Protein AF-A0AAW9BQ89-F1 (afdb_monomer_lite)

Radius of gyration: 13.82 Å; chains: 1; bounding box: 28×19×35 Å

pLDDT: mean 88.36, std 10.84, range [61.28, 97.25]

Foldseek 3Di:
DKDKDKDFDDWDDPPPPPFIKTKIKIWIGDPPDPDIDIKIFIWDAPDPPGDTDTPDMD

Structure (mmCIF, N/CA/C/O backbone):
data_AF-A0AAW9BQ89-F1
#
_entry.id   AF-A0AAW9BQ89-F1
#
loop_
_atom_site.group_PDB
_atom_site.id
_atom_site.type_symbol
_atom_site.label_atom_id
_atom_site.label_alt_id
_atom_site.label_comp_id
_atom_site.label_asym_id
_atom_site.label_entity_id
_atom_site.label_seq_id
_atom_site.pdbx_PDB_ins_code
_atom_site.Cartn_x
_atom_site.Cartn_y
_atom_site.Cartn_z
_atom_site.occupancy
_atom_site.B_iso_or_equiv
_atom_site.auth_seq_id
_atom_site.auth_comp_id
_atom_site.auth_asym_id
_atom_site.auth_atom_id
_atom_site.pdbx_PDB_model_num
ATOM 1 N N . GLY A 1 1 ? 14.833 10.762 -20.622 1.00 64.50 1 GLY A N 1
ATOM 2 C CA . GLY A 1 1 ? 13.879 11.034 -19.528 1.00 64.50 1 GLY A CA 1
ATOM 3 C C . GLY A 1 1 ? 13.219 9.736 -19.117 1.00 64.50 1 GLY A C 1
ATOM 4 O O . GLY A 1 1 ? 13.128 8.842 -19.950 1.00 64.50 1 GLY A O 1
ATOM 5 N N . GLY A 1 2 ? 12.817 9.599 -17.859 1.00 74.94 2 GLY A N 1
ATOM 6 C CA . GLY A 1 2 ? 11.961 8.496 -17.412 1.00 74.94 2 GLY A CA 1
ATOM 7 C C . GLY A 1 2 ? 10.538 8.998 -17.203 1.00 74.94 2 GLY A C 1
ATOM 8 O O . GLY A 1 2 ? 10.354 10.185 -16.937 1.00 74.94 2 GLY A O 1
ATOM 9 N N . PHE A 1 3 ? 9.553 8.119 -17.334 1.00 80.19 3 PHE A N 1
ATOM 10 C CA . PHE A 1 3 ? 8.187 8.385 -16.900 1.00 80.19 3 PHE A CA 1
ATOM 11 C C . PHE A 1 3 ? 7.784 7.365 -15.837 1.00 80.19 3 PHE A C 1
ATOM 13 O O . PHE A 1 3 ? 8.270 6.230 -15.826 1.00 80.19 3 PHE A O 1
ATOM 20 N N . GLN A 1 4 ? 6.932 7.809 -14.918 1.00 84.19 4 GLN A N 1
ATOM 21 C CA . GLN A 1 4 ? 6.327 6.970 -13.894 1.00 84.19 4 GLN A CA 1
ATOM 22 C C . GLN A 1 4 ? 4.823 6.970 -14.117 1.00 84.19 4 GLN A C 1
ATOM 24 O O . GLN A 1 4 ? 4.222 8.039 -14.231 1.00 84.19 4 GLN A O 1
ATOM 29 N N . VAL A 1 5 ? 4.236 5.783 -14.185 1.00 88.88 5 VAL A N 1
ATOM 30 C CA . VAL A 1 5 ? 2.785 5.600 -14.202 1.00 88.88 5 VAL A CA 1
ATOM 31 C C . VAL A 1 5 ? 2.389 5.029 -12.852 1.00 88.88 5 VAL A C 1
ATOM 33 O O . VAL A 1 5 ? 3.027 4.098 -12.367 1.00 88.88 5 VAL A O 1
ATOM 36 N N . ILE A 1 6 ? 1.370 5.617 -12.233 1.00 91.94 6 ILE A N 1
ATOM 37 C CA . ILE A 1 6 ? 0.767 5.103 -11.005 1.00 91.94 6 ILE A CA 1
ATOM 38 C C . ILE A 1 6 ? -0.691 4.805 -11.322 1.00 91.94 6 ILE A C 1
ATOM 40 O O . ILE A 1 6 ? -1.428 5.699 -11.742 1.00 91.94 6 ILE A O 1
ATOM 44 N N . THR A 1 7 ? -1.095 3.561 -11.103 1.00 94.06 7 THR A N 1
ATOM 45 C CA . THR A 1 7 ? -2.440 3.067 -11.387 1.00 94.06 7 THR A CA 1
ATOM 46 C C . THR A 1 7 ? -3.079 2.592 -10.093 1.00 94.06 7 THR A C 1
ATOM 48 O O . THR A 1 7 ? -2.477 1.817 -9.356 1.00 94.06 7 THR A O 1
ATOM 51 N N . VAL A 1 8 ? -4.307 3.034 -9.814 1.00 94.94 8 VAL A N 1
ATOM 52 C CA . VAL A 1 8 ? -5.127 2.449 -8.745 1.00 94.94 8 VAL A CA 1
ATOM 53 C C . VAL A 1 8 ? -5.777 1.185 -9.291 1.00 94.94 8 VAL A C 1
ATOM 55 O O . VAL A 1 8 ? -6.555 1.259 -10.241 1.00 94.94 8 VAL A O 1
ATOM 58 N N . VAL A 1 9 ? -5.448 0.040 -8.700 1.00 95.25 9 VAL A N 1
ATOM 59 C CA . VAL A 1 9 ? -5.894 -1.279 -9.168 1.00 95.25 9 VAL A CA 1
ATOM 60 C C . VAL A 1 9 ? -7.152 -1.726 -8.432 1.00 95.25 9 VAL A C 1
ATOM 62 O O . VAL A 1 9 ? -8.073 -2.265 -9.041 1.00 95.25 9 VAL A O 1
ATOM 65 N N . ALA A 1 10 ? -7.209 -1.484 -7.122 1.00 95.62 10 ALA A N 1
ATOM 66 C CA . ALA A 1 10 ? -8.329 -1.888 -6.283 1.00 95.62 10 ALA A CA 1
ATOM 67 C C . ALA A 1 10 ? -8.457 -1.004 -5.037 1.00 95.62 10 ALA A C 1
ATOM 69 O O . ALA A 1 10 ? -7.535 -0.279 -4.660 1.00 95.62 10 ALA A O 1
ATOM 70 N N . LYS A 1 11 ? -9.623 -1.097 -4.400 1.00 96.06 11 LYS A N 1
ATOM 71 C CA . LYS A 1 11 ? -9.946 -0.492 -3.108 1.00 96.06 11 LYS A CA 1
ATOM 72 C C . LYS A 1 11 ? -10.634 -1.536 -2.237 1.00 96.06 11 LYS A C 1
ATOM 74 O O . LYS A 1 11 ? -11.376 -2.366 -2.765 1.00 96.06 11 LYS A O 1
ATOM 79 N N . GLY A 1 12 ? -10.406 -1.483 -0.934 1.00 95.19 12 GLY A N 1
ATOM 80 C CA . GLY A 1 12 ? -10.988 -2.411 0.034 1.00 95.19 12 GLY A CA 1
ATOM 81 C C . GLY A 1 12 ? -10.421 -2.167 1.424 1.00 95.19 12 GLY A C 1
ATOM 82 O O . GLY A 1 12 ? -9.675 -1.224 1.600 1.00 95.19 12 GLY A O 1
ATOM 83 N N . ASP A 1 13 ? -10.760 -2.999 2.395 1.00 96.19 13 ASP A N 1
ATOM 84 C CA . ASP A 1 13 ? -10.157 -2.979 3.733 1.00 96.19 13 ASP A CA 1
ATOM 85 C C . ASP A 1 13 ? -9.298 -4.246 3.861 1.00 96.19 13 ASP A C 1
ATOM 87 O O . ASP A 1 13 ? -9.829 -5.352 3.994 1.00 96.19 13 ASP A O 1
ATOM 91 N N . TYR A 1 14 ? -7.982 -4.114 3.675 1.00 95.62 14 TYR A N 1
ATOM 92 C CA . TYR A 1 14 ? -7.068 -5.257 3.562 1.00 95.62 14 TYR A CA 1
ATOM 93 C C . TYR A 1 14 ? -6.446 -5.646 4.905 1.00 95.62 14 TYR A C 1
ATOM 95 O O . TYR A 1 14 ? -5.960 -6.773 5.037 1.00 95.62 14 TYR A O 1
ATOM 103 N N . ASN A 1 15 ? -6.460 -4.751 5.895 1.00 94.50 15 ASN A N 1
ATOM 104 C CA . ASN A 1 15 ? -5.998 -5.027 7.258 1.00 94.50 15 ASN A CA 1
ATOM 105 C C . ASN A 1 15 ? -7.146 -5.261 8.267 1.00 94.50 15 ASN A C 1
ATOM 107 O O . ASN A 1 15 ? -6.862 -5.610 9.415 1.00 94.50 15 ASN A O 1
ATOM 111 N N . ALA A 1 16 ? -8.405 -5.148 7.835 1.00 95.81 16 ALA A N 1
ATOM 112 C CA . ALA A 1 16 ? -9.619 -5.325 8.630 1.00 95.81 16 ALA A CA 1
ATOM 113 C C . ALA A 1 16 ? -9.755 -4.331 9.800 1.00 95.81 16 ALA A C 1
ATOM 115 O O . ALA A 1 16 ? -10.268 -4.693 10.865 1.00 95.81 16 ALA A O 1
ATOM 116 N N . ASP A 1 17 ? -9.293 -3.090 9.622 1.00 94.19 17 ASP A N 1
ATOM 117 C CA . ASP A 1 17 ? -9.404 -2.030 10.632 1.00 94.19 17 ASP A CA 1
ATOM 118 C C . ASP A 1 17 ? -10.675 -1.166 10.493 1.00 94.19 17 ASP A C 1
ATOM 120 O O . ASP A 1 17 ? -10.970 -0.342 11.366 1.00 94.19 17 ASP A O 1
ATOM 124 N N . GLY A 1 18 ? -11.474 -1.405 9.448 1.00 94.12 18 GLY A N 1
ATOM 125 C CA . GLY A 1 18 ? -12.694 -0.667 9.139 1.00 94.12 18 GLY A CA 1
ATOM 126 C C . GLY A 1 18 ? -12.477 0.590 8.291 1.00 94.12 18 GLY A C 1
ATOM 127 O O . GLY A 1 18 ? -13.433 1.350 8.104 1.00 94.12 18 GLY A O 1
ATOM 128 N N . ILE A 1 19 ? -11.266 0.831 7.782 1.00 93.31 19 ILE A N 1
ATOM 129 C CA . ILE A 1 19 ? -10.906 1.966 6.928 1.00 93.31 19 ILE A CA 1
ATOM 130 C C . ILE A 1 19 ? -10.583 1.469 5.510 1.00 93.31 19 ILE A C 1
ATOM 132 O O . ILE A 1 19 ? -9.993 0.416 5.304 1.00 93.31 19 ILE A O 1
ATOM 136 N N . GLU A 1 20 ? -10.996 2.232 4.489 1.00 95.50 20 GLU A N 1
ATOM 137 C CA . GLU A 1 20 ? -10.660 1.907 3.095 1.00 95.50 20 GLU A CA 1
ATOM 138 C C . GLU A 1 20 ? -9.163 2.137 2.816 1.00 95.50 20 GLU A C 1
ATOM 140 O O . GLU A 1 20 ? -8.661 3.267 2.879 1.00 95.50 20 GLU A O 1
ATOM 145 N N . ASP A 1 21 ? -8.513 1.054 2.415 1.00 96.38 21 ASP A N 1
ATOM 146 C CA . ASP A 1 21 ? -7.182 0.929 1.845 1.00 96.38 21 ASP A CA 1
ATOM 147 C C . ASP A 1 21 ? -7.222 0.929 0.302 1.00 96.38 21 ASP A C 1
ATOM 149 O O . ASP A 1 21 ? -8.253 0.709 -0.349 1.00 96.38 21 ASP A O 1
ATOM 153 N N . ILE A 1 22 ? -6.060 1.148 -0.318 1.00 96.62 22 ILE A N 1
ATOM 154 C CA . ILE A 1 22 ? -5.913 1.264 -1.774 1.00 96.62 22 ILE A CA 1
ATOM 155 C C . ILE A 1 22 ? -4.755 0.400 -2.261 1.00 96.62 22 ILE A C 1
ATOM 157 O O . ILE A 1 22 ? -3.639 0.507 -1.760 1.00 96.62 22 ILE A O 1
ATOM 161 N N . VAL A 1 23 ? -4.994 -0.389 -3.306 1.00 97.12 23 VAL A N 1
ATOM 162 C CA . VAL A 1 23 ? -3.935 -1.090 -4.035 1.00 97.12 23 VAL A CA 1
ATOM 163 C C . VAL A 1 23 ? -3.502 -0.251 -5.226 1.00 97.12 23 VAL A C 1
ATOM 165 O O . VAL A 1 23 ? -4.332 0.116 -6.065 1.00 97.12 23 VAL A O 1
ATOM 168 N N . ILE A 1 24 ? -2.206 0.034 -5.316 1.00 96.56 24 ILE A N 1
ATOM 169 C CA . ILE A 1 24 ? -1.612 0.740 -6.450 1.00 96.56 24 ILE A CA 1
ATOM 170 C C . ILE A 1 24 ? -0.510 -0.085 -7.102 1.00 96.56 24 ILE A C 1
ATOM 172 O O . ILE A 1 24 ? 0.228 -0.802 -6.433 1.00 96.56 24 ILE A O 1
ATOM 176 N N . GLU A 1 25 ? -0.358 0.091 -8.406 1.00 94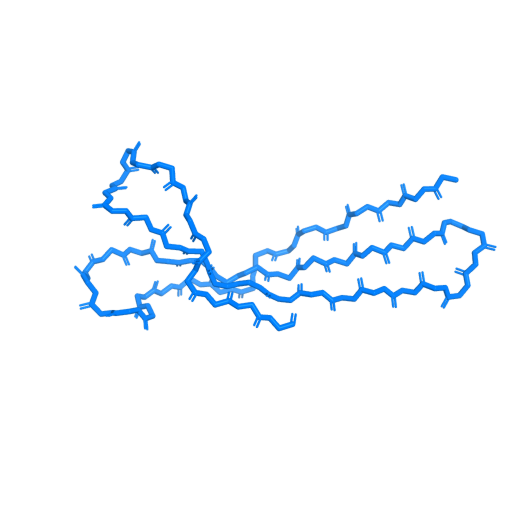.12 25 GLU A N 1
ATOM 177 C CA . GLU A 1 25 ? 0.804 -0.364 -9.158 1.00 94.12 25 GLU A CA 1
ATOM 178 C C . GLU A 1 25 ? 1.560 0.844 -9.698 1.00 94.12 25 GLU A C 1
ATOM 180 O O . GLU A 1 25 ? 0.974 1.815 -10.184 1.00 94.12 25 GLU A O 1
ATOM 185 N N . LYS A 1 26 ? 2.882 0.787 -9.584 1.00 91.25 26 LYS A N 1
ATOM 186 C CA . LYS A 1 26 ? 3.810 1.809 -10.041 1.00 91.25 26 LYS A CA 1
ATOM 187 C C . LYS A 1 26 ? 4.720 1.208 -11.095 1.00 91.25 26 LYS A C 1
ATOM 189 O O . LYS A 1 26 ? 5.520 0.330 -10.788 1.00 91.25 26 LYS A O 1
ATOM 194 N N . GLU A 1 27 ? 4.699 1.776 -12.288 1.00 87.94 27 GLU A N 1
ATOM 195 C CA . GLU A 1 27 ? 5.584 1.387 -13.380 1.00 87.94 27 GLU A CA 1
ATOM 196 C C . GLU A 1 27 ? 6.595 2.497 -13.658 1.00 87.94 27 GLU A C 1
ATOM 198 O O . GLU A 1 27 ? 6.235 3.649 -13.909 1.00 87.94 27 GLU A O 1
ATOM 203 N N . ASN A 1 28 ? 7.882 2.157 -13.616 1.00 81.81 28 ASN A N 1
ATOM 204 C CA . ASN A 1 28 ? 8.975 3.040 -14.006 1.00 81.81 28 ASN A CA 1
ATOM 205 C C . ASN A 1 28 ? 9.500 2.595 -15.364 1.00 81.81 28 ASN A C 1
ATOM 207 O O . ASN A 1 28 ? 9.941 1.454 -15.502 1.00 81.81 28 ASN A O 1
ATOM 211 N N . SER A 1 29 ? 9.510 3.508 -16.333 1.00 74.12 29 SER A N 1
ATOM 212 C CA . SER A 1 29 ? 10.043 3.243 -17.669 1.00 74.12 29 SER A CA 1
ATOM 213 C C . SER A 1 29 ? 10.995 4.347 -18.114 1.00 74.12 29 SER A C 1
ATOM 215 O O . SER A 1 29 ? 10.738 5.540 -17.931 1.00 74.12 29 SER A O 1
ATOM 217 N N . VAL A 1 30 ? 12.112 3.957 -18.726 1.00 73.00 30 VAL A N 1
ATOM 218 C CA . VAL A 1 30 ? 13.042 4.886 -19.384 1.00 73.00 30 VAL A CA 1
ATOM 219 C C . VAL A 1 30 ? 12.672 5.043 -20.860 1.00 73.00 30 VAL A C 1
ATOM 221 O O . VAL A 1 30 ? 12.550 4.061 -21.580 1.00 73.00 30 VAL A O 1
ATOM 224 N N . LEU A 1 31 ? 12.535 6.287 -21.341 1.00 61.62 31 LEU A N 1
ATOM 225 C CA . LEU A 1 31 ? 12.068 6.600 -22.708 1.00 61.62 31 LEU A CA 1
ATOM 226 C C . LEU A 1 31 ? 12.957 6.052 -23.842 1.00 61.62 31 LEU A C 1
ATOM 228 O O . LEU A 1 31 ? 12.545 6.078 -24.995 1.00 61.62 31 LEU A O 1
ATOM 232 N N . SER A 1 32 ? 14.179 5.606 -23.547 1.00 67.75 32 SER A N 1
ATOM 233 C CA . SER A 1 32 ? 15.171 5.199 -24.552 1.00 67.75 32 SER A CA 1
ATOM 234 C C . SER A 1 32 ? 15.807 3.830 -24.284 1.00 67.75 32 SER A C 1
ATOM 236 O O . SER A 1 32 ? 16.860 3.538 -24.844 1.00 67.75 32 SER A O 1
ATOM 238 N N . GLY A 1 33 ? 15.221 3.002 -23.412 1.00 61.28 33 GLY A N 1
ATOM 239 C CA . GLY A 1 33 ? 15.760 1.681 -23.076 1.00 61.28 33 GLY A CA 1
ATOM 240 C C . GLY A 1 33 ? 14.678 0.682 -22.668 1.00 61.28 33 GLY A C 1
ATOM 241 O O . GLY A 1 33 ? 13.588 1.070 -22.269 1.00 61.28 33 GLY A O 1
ATOM 242 N N . SER A 1 34 ? 14.990 -0.612 -22.738 1.00 61.78 34 SER A N 1
ATOM 24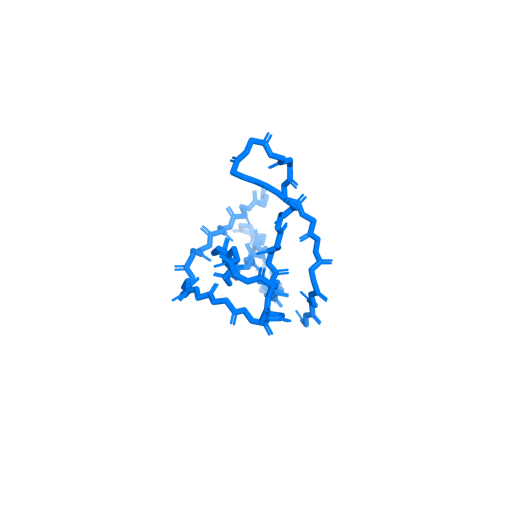3 C CA . SER A 1 34 ? 14.072 -1.721 -22.418 1.00 61.78 34 SER A CA 1
ATOM 244 C C . SER A 1 34 ? 13.898 -1.988 -20.915 1.00 61.78 34 SER A C 1
ATOM 246 O O . SER A 1 34 ? 13.477 -3.078 -20.540 1.00 61.78 34 SER A O 1
ATOM 248 N N . TYR A 1 35 ? 14.270 -1.046 -20.043 1.00 62.97 35 TYR A N 1
ATOM 249 C CA . TYR A 1 35 ? 14.150 -1.236 -18.599 1.00 62.97 35 TYR A CA 1
ATOM 250 C C . TYR A 1 35 ? 12.790 -0.728 -18.116 1.00 62.97 35 TYR A C 1
ATOM 252 O O . TYR A 1 35 ? 12.572 0.482 -18.010 1.00 62.97 35 TYR A O 1
ATOM 260 N N . SER A 1 36 ? 11.895 -1.669 -17.830 1.00 68.50 36 SER A N 1
ATOM 261 C CA . SER A 1 36 ? 10.633 -1.450 -17.126 1.00 68.50 36 SER A CA 1
ATOM 262 C C . SER A 1 36 ? 10.700 -2.155 -15.772 1.00 68.50 36 SER A C 1
ATOM 264 O O . SER A 1 36 ? 11.023 -3.341 -15.711 1.00 68.50 36 SER A O 1
ATOM 266 N N . SER A 1 37 ? 10.404 -1.437 -14.692 1.00 80.31 37 SER A N 1
ATOM 267 C CA . SER A 1 37 ? 10.265 -2.006 -13.347 1.00 80.31 37 SER A CA 1
ATOM 268 C C . SER A 1 37 ? 8.892 -1.634 -12.807 1.00 80.31 37 SER A C 1
ATOM 270 O O . SER A 1 37 ? 8.555 -0.446 -12.754 1.00 80.31 37 SER A O 1
ATOM 272 N N . SER A 1 38 ? 8.127 -2.652 -12.425 1.00 84.38 38 SER A N 1
ATOM 273 C CA . SER A 1 38 ? 6.798 -2.517 -11.836 1.00 84.38 38 SER A CA 1
ATOM 274 C C . SER A 1 38 ? 6.866 -2.931 -10.371 1.00 84.38 38 SER A C 1
ATOM 276 O O . SER A 1 38 ? 7.451 -3.970 -10.080 1.00 84.38 38 SER A O 1
ATOM 278 N N . HIS A 1 39 ? 6.293 -2.126 -9.479 1.00 92.06 39 HIS A N 1
ATOM 279 C CA 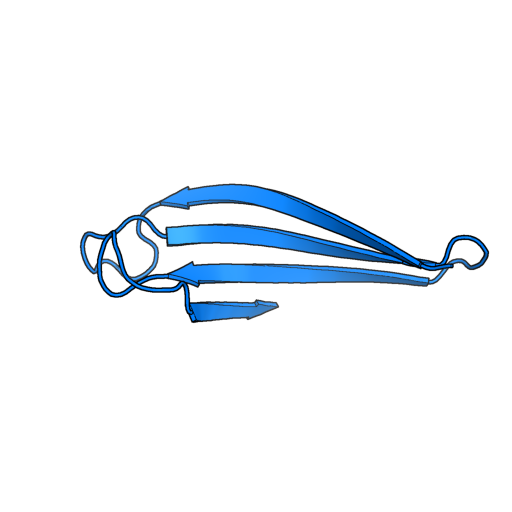. HIS A 1 39 ? 6.119 -2.442 -8.058 1.00 92.06 39 HIS A CA 1
ATOM 280 C C . HIS A 1 39 ? 4.661 -2.235 -7.660 1.00 92.06 39 HIS A C 1
ATOM 282 O O . HIS A 1 39 ? 4.027 -1.282 -8.125 1.00 92.06 39 HIS A O 1
ATOM 288 N N . GLY A 1 40 ? 4.149 -3.084 -6.781 1.00 94.69 40 GLY A N 1
ATOM 289 C CA . GLY A 1 40 ? 2.818 -2.954 -6.208 1.00 94.69 40 GLY A CA 1
ATOM 290 C C . GLY A 1 40 ? 2.861 -2.546 -4.744 1.00 94.69 40 GLY A C 1
ATOM 291 O O . GLY A 1 40 ? 3.795 -2.875 -4.017 1.00 94.69 40 GLY A O 1
ATOM 292 N N . TYR A 1 41 ? 1.840 -1.813 -4.310 1.00 96.81 41 TYR A N 1
ATOM 293 C CA . TYR A 1 41 ? 1.695 -1.366 -2.931 1.00 96.81 41 TYR A CA 1
ATOM 294 C C . TYR A 1 41 ? 0.250 -1.509 -2.470 1.00 96.81 41 TYR A C 1
ATOM 296 O O . TYR A 1 41 ? -0.680 -1.217 -3.223 1.00 96.81 41 TYR A O 1
ATOM 304 N N . VAL A 1 42 ? 0.071 -1.859 -1.200 1.00 97.25 42 VAL A N 1
ATOM 305 C CA . VAL A 1 42 ? -1.176 -1.624 -0.467 1.00 97.25 42 VAL A CA 1
ATOM 306 C C . VAL A 1 42 ? -0.953 -0.429 0.447 1.00 97.25 42 VAL A C 1
ATOM 308 O O . VAL A 1 42 ? -0.026 -0.422 1.256 1.00 97.25 42 VAL A O 1
ATOM 311 N N . LEU A 1 43 ? -1.778 0.599 0.296 1.00 96.94 43 LEU A N 1
ATOM 312 C CA . LEU A 1 43 ? -1.744 1.823 1.081 1.00 96.94 43 LEU A CA 1
ATOM 313 C C . LEU A 1 43 ? -2.906 1.825 2.070 1.00 96.94 43 LEU A C 1
ATOM 315 O O . LEU A 1 43 ? -4.050 1.667 1.658 1.00 96.94 43 LEU A O 1
ATOM 319 N N . THR A 1 44 ? -2.606 2.070 3.341 1.00 97.00 44 THR A N 1
ATOM 320 C CA . THR A 1 44 ? -3.582 2.177 4.436 1.00 97.00 44 THR A CA 1
ATOM 321 C C . THR A 1 44 ? -3.480 3.533 5.125 1.00 97.00 44 THR A C 1
ATOM 323 O O . THR A 1 44 ? -2.504 4.258 4.917 1.00 97.00 44 THR A O 1
ATOM 326 N N . ARG A 1 45 ? -4.464 3.910 5.941 1.00 95.00 45 ARG A N 1
ATOM 327 C CA . ARG A 1 45 ? -4.454 5.152 6.727 1.00 95.00 45 ARG A CA 1
ATOM 328 C C . ARG A 1 45 ? -5.198 4.958 8.043 1.00 95.00 45 ARG A C 1
ATOM 330 O O . ARG A 1 45 ? -6.229 4.312 8.086 1.00 95.00 45 ARG A O 1
ATOM 337 N N . MET A 1 46 ? -4.725 5.617 9.099 1.00 89.81 46 MET A N 1
ATOM 338 C CA . MET A 1 46 ? -5.300 5.492 10.451 1.00 89.81 46 MET A CA 1
ATOM 339 C C . MET A 1 46 ? -6.647 6.217 10.636 1.00 89.81 46 M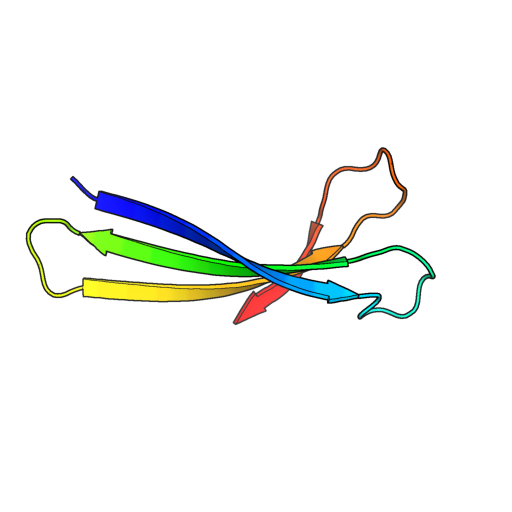ET A C 1
ATOM 341 O O . MET A 1 46 ? -7.322 6.027 11.645 1.00 89.81 46 MET A O 1
ATOM 345 N N . SER A 1 47 ? -7.008 7.117 9.719 1.00 89.56 47 SER A N 1
ATOM 346 C CA . SER A 1 47 ? -8.297 7.819 9.672 1.00 89.56 47 SER A CA 1
ATOM 347 C C . SER A 1 47 ? -8.499 8.459 8.297 1.00 89.56 47 SER A C 1
ATOM 349 O O . SER A 1 47 ? -7.552 8.573 7.516 1.00 89.56 47 SER A O 1
ATOM 351 N N . GLU A 1 48 ? -9.708 8.941 7.992 1.00 82.00 48 GLU A N 1
ATOM 352 C CA . GLU A 1 48 ? -9.994 9.587 6.702 1.00 82.00 48 GLU A CA 1
ATOM 353 C C . GLU A 1 48 ? -9.114 10.814 6.406 1.00 82.00 48 GLU A C 1
ATOM 355 O O . GLU A 1 48 ? -8.865 11.1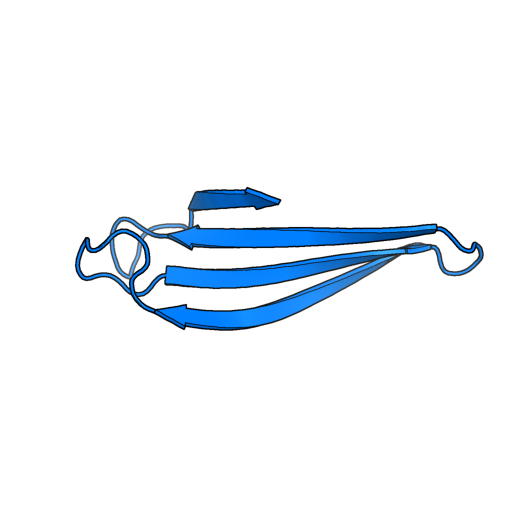24 5.240 1.00 82.00 48 GLU A O 1
ATOM 360 N N . GLN A 1 49 ? -8.633 11.506 7.441 1.00 87.81 49 GLN A N 1
ATOM 361 C CA . GLN A 1 49 ? -7.784 12.695 7.323 1.00 87.81 49 GLN A CA 1
ATOM 362 C C . GLN A 1 49 ? -6.290 12.386 7.502 1.00 87.81 49 GLN A C 1
ATOM 364 O O . GLN A 1 49 ? -5.464 13.290 7.368 1.00 87.81 49 GLN A O 1
ATOM 369 N N . ALA A 1 50 ? -5.929 11.142 7.827 1.00 91.31 50 ALA A N 1
ATOM 370 C CA . ALA A 1 50 ? -4.540 10.738 7.986 1.00 91.31 50 ALA A CA 1
ATOM 371 C C . ALA A 1 50 ? -3.855 10.534 6.627 1.00 91.31 50 ALA A C 1
ATOM 373 O O . ALA A 1 50 ? -4.477 10.155 5.633 1.00 91.31 50 ALA A O 1
ATOM 374 N N . SER A 1 51 ? -2.541 10.756 6.605 1.00 94.88 51 SER A N 1
ATOM 375 C CA . SER A 1 51 ? -1.706 10.388 5.464 1.00 94.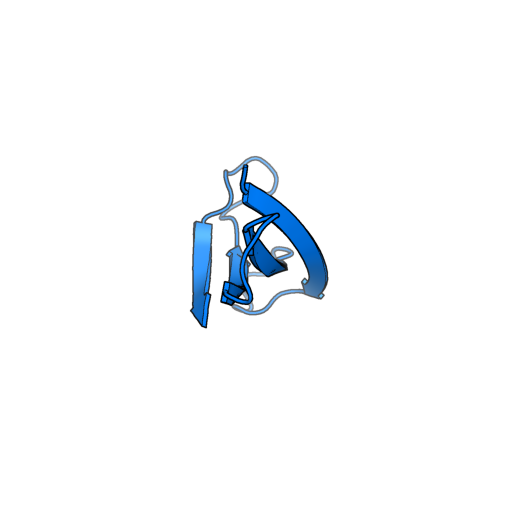88 51 SER A CA 1
ATOM 376 C C . SER A 1 51 ? -1.701 8.875 5.258 1.00 94.88 51 SER A C 1
ATOM 378 O O . SER A 1 51 ? -1.735 8.112 6.225 1.00 94.88 51 SER A O 1
ATOM 380 N N . PHE A 1 52 ? -1.588 8.454 3.999 1.00 94.19 52 PHE A N 1
ATOM 381 C CA . PHE A 1 52 ? -1.387 7.048 3.671 1.00 94.19 52 PHE A CA 1
ATOM 382 C C . PHE A 1 52 ? 0.000 6.561 4.100 1.00 94.19 52 PHE A C 1
ATOM 384 O O . PHE A 1 52 ? 0.999 7.276 3.979 1.00 94.19 52 PHE A O 1
ATOM 391 N N . THR A 1 53 ? 0.054 5.311 4.535 1.00 95.62 53 THR A N 1
ATOM 392 C CA . THR A 1 53 ? 1.264 4.546 4.834 1.00 95.62 53 THR A CA 1
ATOM 393 C C . THR A 1 53 ? 1.250 3.236 4.053 1.00 95.62 53 THR A C 1
ATOM 395 O O . THR A 1 53 ? 0.185 2.735 3.699 1.00 95.62 53 THR A O 1
ATOM 398 N N . VAL A 1 54 ? 2.423 2.660 3.789 1.00 96.38 54 VAL A N 1
ATOM 399 C CA . VAL A 1 54 ? 2.525 1.360 3.111 1.00 96.38 54 VAL A CA 1
ATOM 400 C C . VAL A 1 54 ? 2.185 0.243 4.097 1.00 96.38 54 VAL A C 1
ATOM 402 O O . VAL A 1 54 ? 2.843 0.107 5.126 1.00 96.38 54 VAL A O 1
ATOM 405 N N . LEU A 1 55 ? 1.162 -0.543 3.769 1.00 96.19 55 LEU A N 1
ATOM 406 C CA . LEU A 1 55 ? 0.774 -1.762 4.478 1.00 96.19 55 LEU A CA 1
ATOM 407 C C . LEU A 1 55 ? 1.555 -2.980 3.960 1.00 96.19 55 LEU A C 1
ATOM 409 O O . LEU A 1 55 ? 1.999 -3.810 4.748 1.00 96.19 55 LEU A O 1
ATOM 413 N N . ALA A 1 56 ? 1.730 -3.077 2.639 1.00 95.81 56 ALA A N 1
ATOM 414 C CA . ALA A 1 56 ? 2.484 -4.137 1.971 1.00 95.81 56 ALA A CA 1
ATOM 415 C C . ALA A 1 56 ? 3.057 -3.643 0.632 1.00 95.81 56 ALA A C 1
ATOM 417 O O . ALA A 1 56 ? 2.497 -2.724 0.031 1.00 95.81 56 ALA A O 1
ATOM 418 N N . GLU A 1 57 ? 4.140 -4.263 0.157 1.00 95.75 57 GLU A N 1
ATOM 419 C CA . GLU A 1 57 ? 4.761 -3.980 -1.145 1.00 95.75 57 GLU A CA 1
ATOM 420 C C . GLU A 1 57 ? 5.290 -5.256 -1.819 1.00 95.75 57 GLU A C 1
ATOM 422 O O . GLU A 1 57 ? 5.607 -6.230 -1.126 1.00 95.75 57 GLU A O 1
ATOM 427 N N . TRP A 1 58 ? 5.373 -5.248 -3.154 1.00 93.56 58 TRP A N 1
ATOM 428 C CA . TRP A 1 58 ? 5.978 -6.312 -3.966 1.00 93.56 58 TRP A CA 1
ATOM 429 C C . TRP A 1 58 ? 6.587 -5.797 -5.272 1.00 93.56 58 TRP A C 1
ATOM 431 O O . TRP A 1 58 ? 6.187 -4.706 -5.743 1.00 93.56 58 TRP A O 1
#

Sequence (58 aa):
GGFQVITVVAKGDYNADGIEDIVIEKENSVLSGSYSSSHGYVLTRMSEQASFTVLAEW

Secondary structure (DSSP, 8-state):
-EEEEEEEEEEE-SSSSSS-EEEEEEEEEETTSS-EEEEEEEEE-SSTTSPPEEEEE-